Protein AF-S4P234-F1 (afdb_monomer)

Solvent-accessible surface area (backbone atoms only — not comparable to full-atom values): 8513 Å² total; per-residue (Å²): 61,92,62,61,87,52,49,62,62,50,51,53,52,51,51,49,55,50,51,57,50,60,73,69,46,98,66,53,75,66,57,52,51,48,34,34,49,52,50,52,51,50,63,66,68,60,71,63,97,62,63,91,77,53,98,79,75,84,59,88,82,63,75,86,84,64,93,78,83,87,78,93,65,102,57,68,89,73,64,78,74,61,89,68,48,44,73,52,66,81,40,58,91,44,76,51,81,88,57,57,64,81,40,49,66,52,40,36,74,77,65,70,50,49,70,70,59,54,50,54,50,48,53,52,53,52,50,52,22,36,20,42,54,29,46,115

Structure (mmCIF, N/CA/C/O backbone):
data_AF-S4P234-F1
#
_entry.id   AF-S4P234-F1
#
loop_
_atom_site.group_PDB
_atom_site.id
_atom_site.type_symbol
_atom_site.label_atom_id
_atom_site.label_alt_id
_atom_site.label_comp_id
_atom_site.label_asym_id
_atom_site.label_entity_id
_atom_site.label_seq_id
_atom_site.pdbx_PDB_ins_code
_atom_site.Cartn_x
_atom_site.Cartn_y
_atom_site.Cartn_z
_atom_site.occupancy
_atom_site.B_iso_or_equiv
_atom_site.auth_seq_id
_atom_site.auth_comp_id
_atom_site.auth_asym_id
_atom_site.auth_atom_id
_atom_site.pdbx_PDB_model_num
ATOM 1 N N . MET A 1 1 ? 5.103 -4.806 -12.401 1.00 73.81 1 MET A N 1
ATOM 2 C CA . MET A 1 1 ? 5.339 -3.444 -12.897 1.00 73.81 1 MET A CA 1
ATOM 3 C C . MET A 1 1 ? 5.214 -3.352 -14.419 1.00 73.81 1 MET A C 1
ATOM 5 O O . MET A 1 1 ? 5.874 -2.526 -15.018 1.00 73.81 1 MET A O 1
ATOM 9 N N . THR A 1 2 ? 4.349 -4.129 -15.085 1.00 75.88 2 THR A N 1
ATOM 10 C CA . THR A 1 2 ? 4.179 -4.013 -16.553 1.00 75.88 2 THR A CA 1
ATOM 11 C C . THR A 1 2 ? 3.359 -2.789 -16.969 1.00 75.88 2 THR A C 1
ATOM 13 O O . THR A 1 2 ? 3.529 -2.284 -18.068 1.00 75.88 2 THR A O 1
ATOM 16 N N . THR A 1 3 ? 2.476 -2.306 -16.090 1.00 83.12 3 THR A N 1
ATOM 17 C CA . THR A 1 3 ? 1.641 -1.107 -16.290 1.00 83.12 3 THR A CA 1
ATOM 18 C C . THR A 1 3 ? 1.599 -0.287 -14.994 1.00 83.12 3 THR A C 1
ATOM 20 O O . THR A 1 3 ? 0.579 -0.272 -14.299 1.00 83.12 3 THR A O 1
ATOM 23 N N . PRO A 1 4 ? 2.726 0.319 -14.587 1.00 81.19 4 PRO A N 1
ATOM 24 C CA . PRO A 1 4 ? 2.868 0.913 -13.260 1.00 81.19 4 PRO A CA 1
ATOM 25 C C . PRO A 1 4 ? 1.960 2.136 -13.028 1.00 81.19 4 PRO A C 1
ATOM 27 O O . PRO A 1 4 ? 1.538 2.371 -11.900 1.00 81.19 4 PRO A O 1
ATOM 30 N N . TRP A 1 5 ? 1.567 2.852 -14.087 1.00 84.81 5 TRP A N 1
ATOM 31 C CA . TRP A 1 5 ? 0.644 3.996 -14.012 1.00 84.81 5 TRP A CA 1
ATOM 32 C C . TRP A 1 5 ? -0.759 3.634 -13.501 1.00 84.81 5 TRP A C 1
ATOM 34 O O . TRP A 1 5 ? -1.430 4.484 -12.932 1.00 84.81 5 TRP A O 1
ATOM 44 N N . GLY A 1 6 ? -1.203 2.386 -13.677 1.00 87.56 6 GLY A N 1
ATOM 45 C CA . GLY A 1 6 ? -2.524 1.939 -13.222 1.00 87.56 6 GLY A CA 1
ATOM 46 C C . GLY A 1 6 ? -2.556 1.442 -11.776 1.00 87.56 6 GLY A C 1
ATOM 47 O O . GLY A 1 6 ? -3.637 1.178 -11.256 1.00 87.56 6 GLY A O 1
ATOM 48 N N . VAL A 1 7 ? -1.397 1.287 -11.123 1.00 88.62 7 VAL A N 1
ATOM 49 C CA . VAL A 1 7 ? -1.309 0.668 -9.788 1.00 88.62 7 VAL A CA 1
ATOM 50 C C . VAL A 1 7 ? -2.078 1.481 -8.752 1.00 88.62 7 VAL A C 1
ATOM 52 O O . VAL A 1 7 ? -2.753 0.897 -7.912 1.00 88.62 7 VAL A O 1
ATOM 55 N N . LEU A 1 8 ? -2.021 2.812 -8.834 1.00 87.00 8 LEU A N 1
ATOM 56 C CA . LEU A 1 8 ? -2.715 3.700 -7.904 1.00 87.00 8 LEU A CA 1
ATOM 57 C C . LEU A 1 8 ? -4.237 3.502 -7.959 1.00 87.00 8 LEU A C 1
ATOM 59 O O . LEU A 1 8 ? -4.863 3.213 -6.939 1.00 87.00 8 LEU A O 1
ATOM 63 N N . ASP A 1 9 ? -4.811 3.598 -9.158 1.00 90.88 9 ASP A N 1
ATOM 64 C CA . ASP A 1 9 ? -6.254 3.466 -9.367 1.00 90.88 9 ASP A CA 1
ATOM 65 C C . ASP A 1 9 ? -6.743 2.064 -8.989 1.00 90.88 9 ASP A C 1
ATOM 67 O O . ASP A 1 9 ? -7.788 1.900 -8.356 1.00 90.88 9 ASP A O 1
ATOM 71 N N . GLN A 1 10 ? -5.958 1.039 -9.333 1.00 91.88 10 GLN A N 1
ATOM 72 C CA . GLN A 1 10 ? -6.250 -0.343 -8.964 1.00 91.88 10 GLN A CA 1
ATOM 73 C C . GLN A 1 10 ? -6.261 -0.521 -7.447 1.00 91.88 10 GLN A C 1
ATOM 75 O O . GLN A 1 10 ? -7.188 -1.126 -6.912 1.00 91.88 10 GLN A O 1
ATOM 80 N N . LEU A 1 11 ? -5.257 0.011 -6.753 1.00 91.94 11 LEU A N 1
ATOM 81 C CA . LEU A 1 11 ? -5.124 -0.120 -5.308 1.00 91.94 11 LEU A CA 1
ATOM 82 C C . LEU A 1 11 ? -6.284 0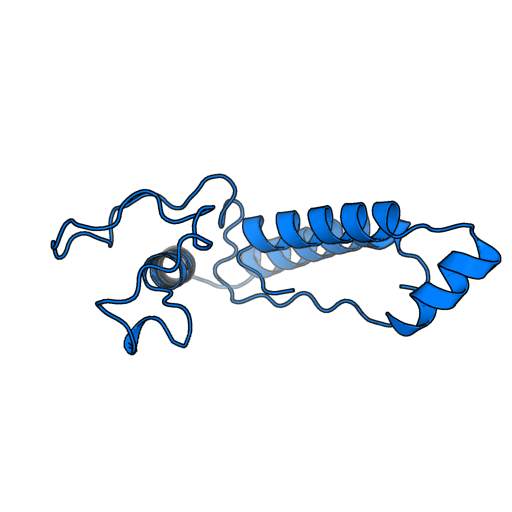.571 -4.581 1.00 91.94 11 LEU A C 1
ATOM 84 O O . LEU A 1 11 ? -6.878 -0.017 -3.679 1.00 91.94 11 LEU A O 1
ATOM 88 N N . GLN A 1 12 ? -6.675 1.765 -5.032 1.00 91.50 12 GLN A N 1
ATOM 89 C CA . GLN A 1 12 ? -7.833 2.473 -4.491 1.00 91.50 12 GLN A CA 1
ATOM 90 C C . GLN A 1 12 ? -9.148 1.730 -4.775 1.00 91.50 12 GLN A C 1
ATOM 92 O O . GLN A 1 12 ? -9.974 1.589 -3.876 1.00 91.50 12 GLN A O 1
ATOM 97 N N . SER A 1 13 ? -9.327 1.200 -5.989 1.00 94.94 13 SER A N 1
ATOM 98 C CA . SER A 1 13 ? -10.512 0.415 -6.348 1.00 94.94 13 SER A CA 1
ATOM 99 C C . SER A 1 13 ? -10.645 -0.844 -5.487 1.00 94.94 13 SER A C 1
ATOM 101 O O . SER A 1 13 ? -11.719 -1.104 -4.942 1.00 94.94 13 SER A O 1
ATOM 103 N N . TRP A 1 14 ? -9.555 -1.594 -5.298 1.00 94.81 14 TRP A N 1
ATOM 104 C CA . TRP A 1 14 ? -9.552 -2.778 -4.438 1.00 94.81 14 TRP A CA 1
ATOM 105 C C . TRP A 1 14 ? -9.789 -2.435 -2.970 1.00 94.81 14 TRP A C 1
ATOM 107 O O . TRP A 1 14 ? -10.503 -3.170 -2.292 1.00 94.81 14 TRP A O 1
ATOM 117 N N . ALA A 1 15 ? -9.256 -1.312 -2.488 1.00 92.81 15 ALA A N 1
ATOM 118 C CA . ALA A 1 15 ? -9.515 -0.836 -1.135 1.00 92.81 15 ALA A CA 1
ATOM 119 C C . ALA A 1 15 ? -10.999 -0.521 -0.908 1.00 92.81 15 ALA A C 1
ATOM 121 O O . ALA A 1 15 ? -11.555 -0.912 0.117 1.00 92.81 15 ALA A O 1
ATOM 122 N N . SER A 1 16 ? -11.658 0.124 -1.878 1.00 93.88 16 SER A N 1
ATOM 123 C CA . SER A 1 16 ? -13.102 0.374 -1.829 1.00 93.88 16 SER A CA 1
ATOM 124 C C . SER A 1 16 ? -13.904 -0.926 -1.839 1.00 93.88 16 SER A C 1
ATOM 126 O O . SER A 1 16 ? -14.768 -1.108 -0.990 1.00 93.88 16 SER A O 1
ATOM 128 N N . VAL A 1 17 ? -13.572 -1.867 -2.731 1.00 96.19 17 VAL A N 1
ATOM 129 C CA . VAL A 1 17 ? -14.241 -3.179 -2.785 1.00 96.19 17 VAL A CA 1
ATOM 130 C C . VAL A 1 17 ? -14.073 -3.946 -1.471 1.00 96.19 17 VAL A C 1
ATOM 132 O O . VAL A 1 17 ? -15.025 -4.562 -0.994 1.00 96.19 17 VAL A O 1
ATOM 135 N N . LEU A 1 18 ? -12.880 -3.902 -0.872 1.00 94.12 18 LEU A N 1
ATOM 136 C CA . LEU A 1 18 ? -12.612 -4.526 0.420 1.00 94.12 18 LEU A CA 1
ATOM 137 C C . LEU A 1 18 ? -13.421 -3.858 1.541 1.00 94.12 18 LEU A C 1
ATOM 139 O O . LEU A 1 18 ? -14.035 -4.564 2.337 1.00 94.12 18 LEU A O 1
ATOM 143 N N . GLY A 1 19 ? -13.470 -2.524 1.576 1.00 92.38 19 GLY A N 1
ATOM 144 C CA . GLY A 1 19 ? -14.295 -1.765 2.520 1.00 92.38 19 GLY A CA 1
ATOM 145 C C . GLY A 1 19 ? -15.778 -2.131 2.423 1.00 92.38 19 GLY A C 1
ATOM 146 O O . GLY A 1 19 ? -16.378 -2.520 3.426 1.00 92.38 19 GLY A O 1
ATOM 147 N N . ASP A 1 20 ? -16.326 -2.129 1.206 1.00 94.31 20 ASP A N 1
ATOM 148 C CA . ASP A 1 20 ? -17.713 -2.515 0.927 1.00 94.31 20 ASP A CA 1
ATOM 149 C C . ASP A 1 20 ? -18.000 -3.971 1.315 1.00 94.31 20 ASP A C 1
ATOM 151 O O . ASP A 1 20 ? -19.116 -4.318 1.707 1.00 94.31 20 ASP A O 1
ATOM 155 N N . HIS A 1 21 ? -17.015 -4.859 1.159 1.00 94.00 21 HIS A N 1
ATOM 156 C CA . HIS A 1 21 ? -17.157 -6.252 1.559 1.00 94.00 21 HIS A CA 1
ATOM 157 C C . HIS A 1 21 ? -17.223 -6.386 3.081 1.00 94.00 21 HIS A C 1
ATOM 159 O O . HIS A 1 21 ? -18.088 -7.100 3.580 1.00 94.0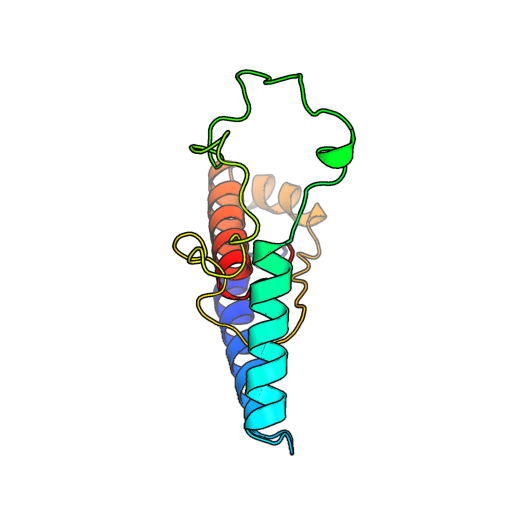0 21 HIS A O 1
ATOM 165 N N . ILE A 1 22 ? -16.375 -5.657 3.813 1.00 91.12 22 ILE A N 1
ATOM 166 C CA . ILE A 1 22 ? -16.388 -5.626 5.282 1.00 91.12 22 ILE A CA 1
ATOM 167 C C . ILE A 1 22 ? -17.717 -5.072 5.803 1.00 91.12 22 ILE A C 1
ATOM 169 O O . ILE A 1 22 ? -18.249 -5.595 6.778 1.00 91.12 22 ILE A O 1
ATOM 173 N N . ASP A 1 23 ? -18.277 -4.055 5.143 1.00 89.62 23 ASP A N 1
ATOM 174 C CA . ASP A 1 23 ? -19.593 -3.495 5.481 1.00 89.62 23 ASP A CA 1
ATOM 175 C C . ASP A 1 23 ? -20.742 -4.499 5.324 1.00 89.62 23 ASP A C 1
ATOM 177 O O . ASP A 1 23 ? -21.759 -4.380 6.004 1.00 89.62 23 ASP A O 1
ATOM 181 N N . LYS A 1 24 ? -20.585 -5.484 4.435 1.00 93.00 24 LYS A N 1
ATOM 182 C CA . LYS A 1 24 ? -21.578 -6.536 4.177 1.00 93.00 24 LYS A CA 1
ATOM 183 C C . LYS A 1 24 ? -21.421 -7.759 5.078 1.00 93.00 24 LYS A C 1
ATOM 185 O O . LYS A 1 24 ? -22.273 -8.641 5.016 1.00 93.00 24 LYS A O 1
ATOM 190 N N . LEU A 1 25 ? -20.341 -7.858 5.854 1.00 91.38 25 LEU A N 1
ATOM 191 C CA . LEU A 1 25 ? -20.180 -8.947 6.814 1.00 91.38 25 LEU A CA 1
ATOM 192 C C . LEU A 1 25 ? -21.165 -8.765 7.973 1.00 91.38 25 LEU A C 1
ATOM 194 O O . LEU A 1 25 ? -21.383 -7.647 8.437 1.00 91.38 25 LEU A O 1
ATOM 198 N N . ASP A 1 26 ? -21.691 -9.874 8.493 1.00 88.38 26 ASP A N 1
ATOM 199 C CA . ASP A 1 26 ? -22.570 -9.904 9.671 1.00 88.38 26 ASP A CA 1
ATOM 200 C C . ASP A 1 26 ? -21.776 -9.674 10.978 1.00 88.38 26 ASP A C 1
ATOM 202 O O . ASP A 1 26 ? -21.801 -10.482 11.907 1.00 88.38 26 ASP A O 1
ATOM 206 N N . LEU A 1 27 ? -21.014 -8.580 11.037 1.00 88.50 27 LEU A N 1
ATOM 207 C CA . LEU A 1 27 ? -20.242 -8.167 12.206 1.00 88.50 27 LEU A CA 1
ATOM 208 C C . LEU A 1 27 ? -21.090 -7.260 13.091 1.00 88.50 27 LEU A C 1
ATOM 210 O O . LEU A 1 27 ? -21.714 -6.306 12.619 1.00 88.50 27 LEU A O 1
ATOM 214 N N . THR A 1 28 ? -21.066 -7.504 14.401 1.00 90.69 28 THR A N 1
ATOM 215 C CA . THR A 1 28 ? -21.688 -6.559 15.328 1.00 90.69 28 THR A CA 1
ATOM 216 C C . THR A 1 28 ? -20.901 -5.241 15.338 1.00 90.69 28 THR A C 1
ATOM 218 O O . THR A 1 28 ? -19.681 -5.233 15.124 1.00 90.69 28 THR A O 1
ATOM 221 N N . PRO A 1 29 ? -21.556 -4.101 15.629 1.00 88.69 29 PRO A N 1
ATOM 222 C CA . PRO A 1 29 ? -20.861 -2.821 15.765 1.00 88.69 29 PRO A CA 1
ATOM 223 C C . PRO A 1 29 ? -19.717 -2.876 16.788 1.00 88.69 29 PRO A C 1
ATOM 225 O O . PRO A 1 29 ? -18.680 -2.242 16.600 1.00 88.69 29 PRO A O 1
ATOM 228 N N . GLU A 1 30 ? -19.891 -3.675 17.842 1.00 92.12 30 GLU A N 1
ATOM 229 C CA . GLU A 1 30 ? -18.901 -3.886 18.896 1.00 92.12 30 GLU A CA 1
ATOM 230 C C . GLU A 1 30 ? -17.669 -4.644 18.390 1.00 92.12 30 GLU A C 1
ATOM 232 O O . GLU A 1 30 ? -16.549 -4.175 18.587 1.00 92.12 30 GLU A O 1
ATOM 237 N N . GLN A 1 31 ? -17.857 -5.749 17.656 1.00 91.06 31 GLN A N 1
ATOM 238 C CA . GLN A 1 31 ? -16.752 -6.494 17.040 1.00 91.06 31 GLN A CA 1
ATOM 239 C C . GLN A 1 31 ? -15.949 -5.608 16.089 1.00 91.06 31 GLN A C 1
ATOM 241 O O . GLN A 1 31 ? -14.721 -5.602 16.117 1.00 91.06 31 GLN A O 1
ATOM 246 N N . ARG A 1 32 ? -16.641 -4.796 15.285 1.00 89.00 32 ARG A N 1
ATOM 247 C CA . ARG A 1 32 ? -15.989 -3.897 14.333 1.00 89.00 32 ARG A CA 1
ATOM 248 C C . ARG A 1 32 ? -15.177 -2.805 15.024 1.00 89.00 32 ARG A C 1
ATOM 250 O O . ARG A 1 32 ? -14.075 -2.483 14.576 1.00 89.00 32 ARG A O 1
ATOM 257 N N . LEU A 1 33 ? -15.706 -2.235 16.105 1.00 90.50 33 LEU A N 1
ATOM 258 C CA . LEU A 1 33 ? -14.980 -1.262 16.915 1.00 90.50 33 LEU A CA 1
ATOM 259 C C . LEU A 1 33 ? -13.759 -1.908 17.580 1.00 90.50 33 LEU A C 1
ATOM 261 O O . LEU A 1 33 ? -12.679 -1.319 17.577 1.00 90.50 33 LEU A O 1
ATOM 265 N N . GLN A 1 34 ? -13.914 -3.131 18.090 1.00 93.25 34 GLN A N 1
ATOM 266 C CA . GLN A 1 34 ? -12.837 -3.886 18.717 1.00 93.25 34 GLN A CA 1
ATOM 267 C C . GLN A 1 34 ? -11.701 -4.178 17.730 1.00 93.25 34 GLN A C 1
ATOM 269 O O . GLN A 1 34 ? -10.550 -3.904 18.061 1.00 93.25 34 GLN A O 1
ATOM 274 N N . SER A 1 35 ? -11.996 -4.652 16.515 1.00 91.44 35 SER A N 1
ATOM 275 C CA . SER A 1 35 ? -10.976 -4.899 15.484 1.00 91.44 35 SER A CA 1
ATOM 276 C C . SER A 1 35 ? -10.221 -3.623 15.106 1.00 91.44 35 SER A C 1
ATOM 278 O O . SER A 1 35 ? -8.993 -3.617 15.039 1.00 91.44 35 SER A O 1
ATOM 280 N N . LYS A 1 36 ? -10.932 -2.498 14.939 1.00 91.06 36 LYS A N 1
ATOM 281 C CA . LYS A 1 36 ? -10.288 -1.200 14.685 1.00 91.06 36 LYS A CA 1
ATOM 282 C C . LYS A 1 36 ? -9.387 -0.770 15.845 1.00 91.06 36 LYS A C 1
ATOM 284 O O . LYS A 1 36 ? -8.267 -0.324 15.596 1.00 91.06 36 LYS A O 1
ATOM 289 N N . LYS A 1 37 ? -9.848 -0.927 17.093 1.00 91.44 37 LYS A N 1
ATOM 290 C CA . LYS A 1 37 ? -9.069 -0.602 18.300 1.00 91.44 37 LYS A CA 1
ATOM 291 C C . LYS A 1 37 ? -7.823 -1.481 18.424 1.00 91.44 37 LYS A C 1
ATOM 293 O O . LYS A 1 37 ? -6.753 -0.959 18.715 1.00 91.44 37 LYS A O 1
ATOM 298 N N . GLN A 1 38 ? -7.939 -2.780 18.149 1.00 91.25 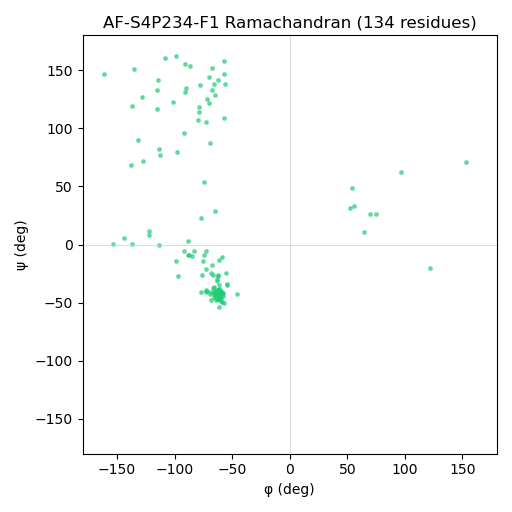38 GLN A N 1
ATOM 299 C CA . GLN A 1 38 ? -6.800 -3.704 18.135 1.00 91.25 38 GLN A CA 1
ATOM 300 C C . GLN A 1 38 ? -5.736 -3.270 17.124 1.00 91.25 38 GLN A C 1
ATOM 302 O O . GLN A 1 38 ? -4.550 -3.296 17.443 1.00 91.25 38 GLN A O 1
ATOM 307 N N . GLN A 1 39 ? -6.153 -2.811 15.938 1.00 90.50 39 GLN A N 1
ATOM 308 C CA . GLN A 1 39 ? -5.229 -2.276 14.941 1.00 90.50 39 GLN A CA 1
ATOM 309 C C . GLN A 1 39 ? -4.472 -1.054 15.488 1.00 90.50 39 GLN A C 1
ATOM 311 O O . GLN A 1 39 ? -3.251 -1.012 15.405 1.00 90.50 39 GLN A O 1
ATOM 316 N N . VAL A 1 40 ? -5.169 -0.095 16.108 1.00 89.81 40 VAL A N 1
ATOM 317 C CA . VAL A 1 40 ? -4.540 1.100 16.709 1.00 89.81 40 VAL A CA 1
ATOM 318 C C . VAL A 1 40 ? -3.539 0.713 17.799 1.00 89.81 40 VAL A C 1
ATOM 320 O O . VAL A 1 40 ? -2.389 1.142 17.746 1.00 89.81 40 VAL A O 1
ATOM 323 N N . GLN A 1 41 ? -3.939 -0.161 18.727 1.00 88.75 41 GLN A N 1
ATOM 324 C CA . GLN A 1 41 ? -3.070 -0.627 19.811 1.00 88.75 41 GLN A CA 1
ATOM 325 C C . GLN A 1 41 ? -1.826 -1.343 19.280 1.00 88.75 41 GLN A C 1
ATOM 327 O O . GLN A 1 41 ? -0.735 -1.158 19.810 1.00 88.75 41 GLN A O 1
ATOM 332 N N . LYS A 1 42 ? -1.962 -2.144 18.216 1.00 87.06 42 LYS A N 1
ATOM 333 C CA . LYS A 1 42 ? -0.824 -2.808 17.568 1.00 87.06 42 LYS A CA 1
ATOM 334 C C . LYS A 1 42 ? 0.175 -1.795 17.008 1.00 87.06 42 LYS 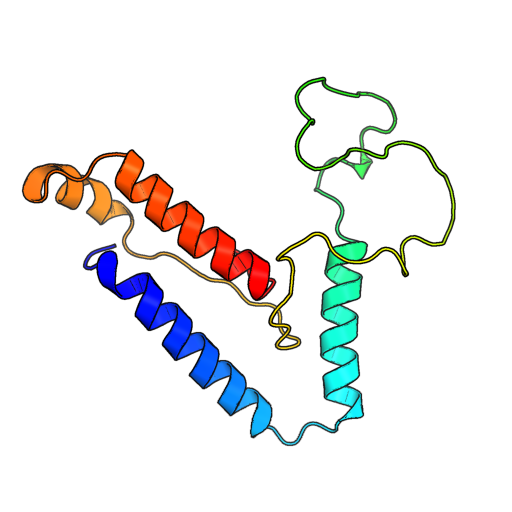A C 1
ATOM 336 O O . LYS A 1 42 ? 1.370 -2.031 17.112 1.00 87.06 42 LYS A O 1
ATOM 341 N N . TRP A 1 43 ? -0.304 -0.688 16.441 1.00 85.50 43 TRP A N 1
ATOM 342 C CA . TRP A 1 43 ? 0.547 0.388 15.927 1.00 85.50 43 TRP A CA 1
ATOM 343 C C . TRP A 1 43 ? 1.214 1.201 17.042 1.00 85.50 43 TRP A C 1
ATOM 345 O O . TRP A 1 43 ? 2.393 1.510 16.922 1.00 85.50 43 TRP A O 1
ATOM 355 N N . GLN A 1 44 ? 0.498 1.502 18.130 1.00 85.00 44 GLN A N 1
ATOM 356 C CA . GLN A 1 44 ? 1.063 2.197 19.296 1.00 85.00 44 GLN A CA 1
ATOM 357 C C . GLN A 1 44 ? 2.137 1.355 19.998 1.00 85.00 44 GLN A C 1
ATOM 359 O O . GLN A 1 44 ? 3.187 1.864 20.367 1.00 85.00 44 GLN A O 1
ATOM 364 N N . ARG A 1 45 ? 1.896 0.047 20.135 1.00 83.69 45 ARG A N 1
ATOM 365 C CA . ARG A 1 45 ? 2.796 -0.893 20.823 1.00 83.69 45 ARG A CA 1
ATOM 366 C C . ARG A 1 45 ? 3.867 -1.498 19.912 1.00 83.69 45 ARG A C 1
ATOM 368 O O . ARG A 1 45 ? 4.578 -2.406 20.339 1.00 83.69 45 ARG A O 1
ATOM 375 N N . TYR A 1 46 ? 3.940 -1.089 18.644 1.00 80.56 46 TYR A N 1
ATOM 376 C CA . TYR A 1 46 ? 4.903 -1.661 17.709 1.00 80.56 46 TYR A CA 1
ATOM 377 C C . TYR A 1 46 ? 6.324 -1.220 18.070 1.00 80.56 46 TYR A C 1
ATOM 379 O O . TYR A 1 46 ? 6.646 -0.033 18.040 1.00 80.56 46 TYR A O 1
ATOM 387 N N . THR A 1 47 ? 7.186 -2.201 18.324 1.00 71.75 47 THR A N 1
ATOM 388 C CA . THR A 1 47 ? 8.614 -2.006 18.591 1.00 71.75 47 THR A CA 1
ATOM 389 C C . THR A 1 47 ? 9.419 -2.664 17.475 1.00 71.75 47 THR A C 1
ATOM 391 O O . THR A 1 47 ? 9.134 -3.798 17.083 1.00 71.75 47 THR A O 1
ATOM 394 N N . GLU A 1 48 ? 10.417 -1.961 16.930 1.00 72.25 48 GLU A N 1
ATOM 395 C CA . GLU A 1 48 ? 11.261 -2.523 15.875 1.00 72.25 48 GLU A CA 1
ATOM 396 C C . GLU A 1 48 ? 12.099 -3.696 16.419 1.00 72.25 48 GLU A C 1
ATOM 398 O O . GLU A 1 48 ? 12.665 -3.594 17.513 1.00 72.25 48 GLU A O 1
ATOM 403 N N . PRO A 1 49 ? 12.239 -4.804 15.665 1.00 63.53 49 PRO A N 1
ATOM 404 C CA . PRO A 1 49 ? 13.127 -5.897 16.048 1.00 63.53 49 PRO A CA 1
ATOM 405 C C . PRO A 1 49 ? 14.565 -5.384 16.223 1.00 63.53 49 PRO A C 1
ATOM 407 O O . PRO A 1 49 ? 15.231 -5.038 15.249 1.00 63.53 49 PRO A O 1
ATOM 410 N N . GLY A 1 50 ? 15.039 -5.322 17.470 1.00 62.84 50 GLY A N 1
ATOM 411 C CA . GLY A 1 50 ? 16.355 -4.781 17.834 1.00 62.84 50 GLY A CA 1
ATOM 412 C C . GLY A 1 50 ? 16.318 -3.613 18.823 1.00 62.84 50 GLY A C 1
ATOM 413 O O . GLY A 1 50 ? 17.306 -3.402 19.521 1.00 62.84 50 GLY A O 1
ATOM 414 N N . ASP A 1 51 ? 15.188 -2.914 18.968 1.00 63.28 51 ASP A N 1
ATOM 415 C CA . ASP A 1 51 ? 15.033 -1.873 19.998 1.00 63.28 51 ASP A CA 1
ATOM 416 C C . ASP A 1 51 ? 15.017 -2.459 21.425 1.00 63.28 51 ASP A C 1
ATOM 418 O O . ASP A 1 51 ? 15.414 -1.788 22.371 1.00 63.28 51 ASP A O 1
ATOM 422 N N . GLU A 1 52 ? 14.645 -3.734 21.586 1.00 59.34 52 GLU A N 1
ATOM 423 C CA . GLU A 1 52 ? 14.693 -4.447 22.876 1.00 59.34 52 GLU A CA 1
ATOM 424 C C . GLU A 1 52 ? 16.129 -4.695 23.385 1.00 59.34 52 GLU A C 1
ATOM 426 O O . GLU A 1 52 ? 16.328 -5.004 24.560 1.00 59.34 52 GLU A O 1
ATOM 431 N N . LEU A 1 53 ? 17.137 -4.586 22.508 1.00 59.38 53 LEU A N 1
ATOM 432 C CA . LEU A 1 53 ? 18.529 -4.951 22.799 1.00 59.38 53 LEU A CA 1
ATOM 433 C C . LEU A 1 53 ? 19.424 -3.753 23.159 1.00 59.38 53 LEU A C 1
ATOM 435 O O . LEU A 1 53 ? 20.510 -3.967 23.697 1.00 59.38 53 LEU A O 1
ATOM 439 N N . GLU A 1 54 ? 18.996 -2.509 22.913 1.00 52.44 54 GLU A N 1
ATOM 440 C CA . GLU A 1 54 ? 19.813 -1.313 23.173 1.00 52.44 54 GLU A CA 1
ATOM 441 C C . GLU A 1 54 ? 19.058 -0.218 23.946 1.00 52.44 54 GLU A C 1
ATOM 443 O O . GLU A 1 54 ? 18.533 0.719 23.344 1.00 52.44 54 GLU A O 1
ATOM 448 N N . PRO A 1 55 ? 19.104 -0.222 25.292 1.00 52.22 55 PRO A N 1
ATOM 449 C CA . PRO A 1 55 ? 18.670 0.930 26.078 1.00 52.22 55 PRO A CA 1
ATOM 450 C C . PRO A 1 55 ? 19.652 2.121 26.008 1.00 52.22 55 PRO A C 1
ATOM 452 O O . PRO A 1 55 ? 19.374 3.161 26.597 1.00 52.22 55 PRO A O 1
ATOM 455 N N . THR A 1 56 ? 20.830 1.994 25.370 1.00 50.81 56 THR A N 1
ATOM 456 C CA . THR A 1 56 ? 21.953 2.936 25.593 1.00 50.81 56 THR A CA 1
ATOM 457 C C . THR A 1 56 ? 22.742 3.414 24.367 1.00 50.81 56 THR A C 1
ATOM 459 O O . THR A 1 56 ? 23.646 4.232 24.543 1.00 50.81 56 THR A O 1
ATOM 462 N N . ALA A 1 57 ? 22.428 3.006 23.132 1.00 44.00 57 ALA A N 1
ATOM 463 C CA . ALA A 1 57 ? 23.173 3.466 21.950 1.00 44.00 57 ALA A CA 1
ATOM 464 C C . ALA A 1 57 ? 22.318 4.347 21.025 1.00 44.00 57 ALA A C 1
ATOM 466 O O . ALA A 1 57 ? 21.771 3.936 20.000 1.00 44.00 57 ALA A O 1
ATOM 467 N N . SER A 1 58 ? 22.228 5.625 21.377 1.00 44.38 58 SER A N 1
ATOM 468 C CA . SER A 1 58 ? 21.682 6.671 20.516 1.00 44.38 58 SER A CA 1
ATOM 469 C C . SER A 1 58 ? 22.622 6.943 19.332 1.00 44.38 58 SER A C 1
ATOM 471 O O . SER A 1 58 ? 23.475 7.829 19.358 1.00 44.38 58 SER A O 1
ATOM 473 N N . SER A 1 59 ? 22.456 6.183 18.246 1.00 40.50 59 SER A N 1
ATOM 474 C CA . SER A 1 59 ? 23.064 6.518 16.954 1.00 40.50 59 SER A CA 1
ATOM 475 C C . SER A 1 59 ? 22.470 7.832 16.405 1.00 40.50 59 SER A C 1
ATOM 477 O O . SER A 1 59 ? 21.246 7.932 16.270 1.00 40.50 59 SER A O 1
ATOM 479 N N . PRO A 1 60 ? 23.292 8.829 16.009 1.00 44.62 60 PRO A N 1
ATOM 480 C CA . PRO A 1 60 ? 22.823 10.144 15.544 1.00 44.62 60 PRO A CA 1
ATOM 481 C C . PRO A 1 60 ? 21.946 10.120 14.280 1.00 44.62 60 PRO A C 1
ATOM 483 O O . PRO A 1 60 ? 21.304 11.120 13.965 1.00 44.62 60 PRO A O 1
ATOM 486 N N . MET A 1 61 ? 21.903 8.991 13.560 1.00 41.75 61 MET A N 1
ATOM 487 C CA . MET A 1 61 ? 21.109 8.804 12.338 1.00 41.75 61 MET A CA 1
ATOM 488 C C . MET A 1 61 ? 19.633 8.436 12.593 1.00 41.75 61 MET A C 1
ATOM 490 O O . MET A 1 61 ? 18.854 8.440 11.645 1.00 41.75 61 MET A O 1
ATOM 494 N N . LYS A 1 62 ? 19.193 8.196 13.842 1.00 48.31 62 LYS A N 1
ATOM 495 C CA . LYS A 1 62 ? 17.778 7.893 14.183 1.00 48.31 62 LYS A CA 1
ATOM 496 C C . LYS A 1 62 ? 16.843 9.129 14.187 1.00 48.31 62 LYS A C 1
ATOM 498 O O . LYS A 1 62 ? 15.789 9.124 14.820 1.00 48.31 62 LYS A O 1
ATOM 503 N N . ARG A 1 63 ? 17.189 10.210 13.478 1.00 47.75 63 ARG A N 1
ATOM 504 C CA . ARG A 1 63 ? 16.392 11.452 13.424 1.00 47.75 63 ARG A CA 1
ATOM 505 C C . ARG A 1 63 ? 15.507 11.508 12.176 1.00 47.75 63 ARG A C 1
ATOM 507 O O . ARG A 1 63 ? 15.832 12.209 11.229 1.00 47.75 63 ARG A O 1
ATOM 514 N N . SER A 1 64 ? 14.367 10.815 12.199 1.00 39.16 64 SER A N 1
ATOM 515 C CA . SER A 1 64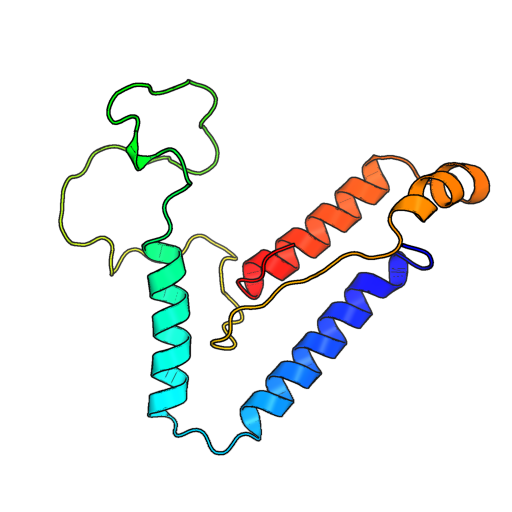 ? 13.171 11.318 11.492 1.00 39.16 64 SER A CA 1
ATOM 516 C C . SER A 1 64 ? 11.819 10.851 12.055 1.00 39.16 64 SER A C 1
ATOM 518 O O . SER A 1 64 ? 10.793 11.275 11.530 1.00 39.16 64 SER A O 1
ATOM 520 N N . SER A 1 65 ? 11.757 10.048 13.123 1.00 44.94 65 SER A N 1
ATOM 521 C CA . SER A 1 65 ? 10.461 9.742 13.767 1.00 44.94 65 SER A CA 1
ATOM 522 C C . SER A 1 65 ? 10.489 9.599 15.289 1.00 44.94 65 SER A C 1
ATOM 524 O O . SER A 1 65 ? 9.467 9.281 15.883 1.00 44.94 65 SER A O 1
ATOM 526 N N . ARG A 1 66 ? 11.621 9.869 15.946 1.00 49.12 66 ARG A N 1
ATOM 527 C CA . ARG A 1 66 ? 11.732 9.856 17.411 1.00 49.12 66 ARG A CA 1
ATOM 528 C C . ARG A 1 66 ? 12.323 11.167 17.912 1.00 49.12 66 ARG A C 1
ATOM 530 O O . ARG A 1 66 ? 13.473 11.234 18.328 1.00 49.12 66 ARG A O 1
ATOM 537 N N . ASN A 1 67 ? 11.529 12.230 17.844 1.00 38.88 67 ASN A N 1
ATOM 538 C CA . ASN A 1 67 ? 11.662 13.303 18.822 1.00 38.88 67 ASN A CA 1
ATOM 539 C C . ASN A 1 67 ? 10.687 12.964 19.946 1.00 38.88 67 ASN A C 1
ATOM 541 O O . ASN A 1 67 ? 9.505 13.226 19.785 1.00 38.88 67 ASN A O 1
ATOM 545 N N . LEU A 1 68 ? 11.210 12.317 20.987 1.00 41.00 68 LEU A N 1
ATOM 546 C CA . LEU A 1 68 ? 10.765 12.230 22.387 1.00 41.00 68 LEU A CA 1
ATOM 547 C C . LEU A 1 68 ? 11.295 10.895 22.930 1.00 41.00 68 LEU A C 1
ATOM 549 O O . LEU A 1 68 ? 10.584 9.913 23.088 1.00 41.00 68 LEU A O 1
ATOM 553 N N . SER A 1 69 ? 12.609 10.830 23.121 1.00 49.66 69 SER A N 1
ATOM 554 C CA . SER A 1 69 ? 13.154 9.933 24.131 1.00 49.66 69 SER A CA 1
ATOM 555 C C . SER A 1 69 ? 12.958 10.607 25.485 1.00 49.66 69 SER A C 1
ATOM 557 O O . SER A 1 69 ? 13.301 11.787 25.587 1.00 49.66 69 SER A O 1
ATOM 559 N N . ASP A 1 70 ? 12.542 9.821 26.478 1.00 44.06 70 ASP A N 1
ATOM 560 C CA . ASP A 1 70 ? 12.688 10.087 27.917 1.00 44.06 70 ASP A CA 1
ATOM 561 C C . ASP A 1 70 ? 11.482 10.716 28.635 1.00 44.06 70 ASP A C 1
ATOM 563 O O . ASP A 1 70 ? 11.609 11.786 29.211 1.00 44.06 70 ASP A O 1
ATOM 567 N N . GLU A 1 71 ? 10.341 10.018 28.669 1.00 37.62 71 GLU A N 1
ATOM 568 C CA . GLU A 1 71 ? 9.495 9.979 29.873 1.00 37.62 71 GLU A CA 1
ATOM 569 C C . GLU A 1 71 ? 9.012 8.539 30.090 1.00 37.62 71 GLU A C 1
ATOM 571 O O . GLU A 1 71 ? 8.400 7.913 29.230 1.00 37.62 71 GLU A O 1
ATOM 576 N N . LEU A 1 72 ? 9.394 7.996 31.240 1.00 49.34 72 LEU A N 1
ATOM 577 C CA . LEU A 1 72 ? 8.899 6.753 31.802 1.00 49.34 72 LEU A CA 1
ATOM 578 C C . LEU A 1 72 ? 7.478 7.027 32.301 1.00 49.34 72 LEU A C 1
ATOM 580 O O . LEU A 1 72 ? 7.357 7.657 33.344 1.00 49.34 72 LEU A O 1
ATOM 584 N N . ASP A 1 73 ? 6.431 6.572 31.618 1.00 39.75 73 ASP A N 1
ATOM 585 C CA . ASP A 1 73 ? 5.136 6.351 32.269 1.00 39.75 73 ASP A CA 1
ATOM 586 C C . ASP A 1 73 ? 4.240 5.420 31.444 1.00 39.75 73 ASP A C 1
ATOM 588 O O . ASP A 1 73 ? 4.279 5.386 30.218 1.00 39.75 73 ASP A O 1
ATOM 592 N N . ASP A 1 74 ? 3.451 4.638 32.169 1.00 44.03 74 ASP A N 1
ATOM 593 C CA . ASP A 1 74 ? 2.532 3.562 31.772 1.00 44.03 74 ASP A CA 1
ATOM 594 C C . ASP A 1 74 ? 1.332 4.049 30.907 1.00 44.03 74 ASP A C 1
ATOM 596 O O . ASP A 1 74 ? 0.260 3.454 30.947 1.00 44.03 74 ASP A O 1
ATOM 600 N N . ASP A 1 75 ? 1.491 5.130 30.127 1.00 47.09 75 ASP A N 1
ATOM 601 C CA . ASP A 1 75 ? 0.401 5.914 29.503 1.00 47.09 75 ASP A CA 1
ATOM 602 C C . ASP A 1 75 ? 0.488 6.013 27.955 1.00 47.09 75 ASP A C 1
ATOM 604 O O . ASP A 1 75 ? -0.261 6.753 27.317 1.00 47.09 75 ASP A O 1
ATOM 608 N N . ASP A 1 76 ? 1.356 5.221 27.303 1.00 53.53 76 ASP A N 1
ATOM 609 C CA . ASP A 1 76 ? 1.496 5.148 25.827 1.00 53.53 76 ASP A CA 1
ATOM 610 C C . ASP A 1 76 ? 0.200 4.745 25.081 1.00 53.53 76 ASP A C 1
ATOM 612 O O . ASP A 1 76 ? 0.117 4.834 23.851 1.00 53.53 76 ASP A O 1
ATOM 616 N N . GLU A 1 77 ? -0.836 4.293 25.795 1.00 53.56 77 GLU A N 1
ATOM 617 C CA . GLU A 1 77 ? -2.098 3.847 25.198 1.00 53.56 77 GLU A CA 1
ATOM 618 C C . GLU A 1 77 ? -2.990 5.009 24.702 1.00 53.56 77 GLU A C 1
ATOM 620 O O . GLU A 1 77 ? -3.874 4.777 23.871 1.00 53.56 77 GLU A O 1
ATOM 625 N N . ASP A 1 78 ? -2.706 6.255 25.108 1.00 56.50 78 ASP A N 1
ATOM 626 C CA . ASP A 1 78 ? -3.490 7.452 24.748 1.00 56.50 78 ASP A CA 1
ATOM 627 C C . ASP A 1 78 ? -2.756 8.471 23.851 1.00 56.50 78 ASP A C 1
ATOM 629 O O . ASP A 1 78 ? -3.349 9.472 23.433 1.00 56.50 78 ASP A O 1
ATOM 633 N N . ASN A 1 79 ? -1.496 8.226 23.466 1.00 68.88 79 ASN A N 1
ATOM 634 C CA . ASN A 1 79 ? -0.806 9.136 22.550 1.00 68.88 79 ASN A CA 1
ATOM 635 C C . ASN A 1 79 ? -1.394 8.993 21.123 1.00 68.88 79 ASN A C 1
ATOM 637 O O . ASN A 1 79 ? -1.463 7.871 20.593 1.00 68.88 79 ASN A O 1
ATOM 641 N N . PRO A 1 80 ? -1.853 10.086 20.475 1.00 77.31 80 PRO A N 1
ATOM 642 C CA . PRO A 1 80 ? -2.446 10.010 19.146 1.00 77.31 80 PRO A CA 1
ATOM 643 C C . PRO A 1 80 ? -1.441 9.487 18.116 1.00 77.31 80 PRO A C 1
ATOM 645 O O . PRO A 1 80 ? -0.264 9.849 18.127 1.00 77.31 80 PRO A O 1
ATOM 648 N N . LEU A 1 81 ? -1.926 8.652 17.189 1.00 81.44 81 LEU A N 1
ATOM 649 C CA . LEU A 1 81 ? -1.105 8.145 16.090 1.00 81.44 81 LEU A CA 1
ATOM 650 C C . LEU A 1 81 ? -0.506 9.308 15.273 1.00 81.44 81 LEU A C 1
ATOM 652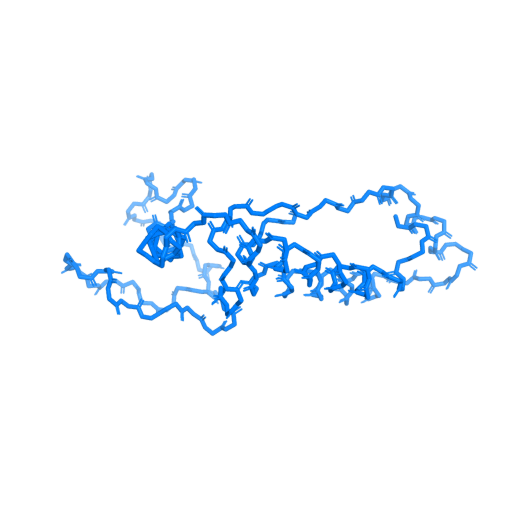 O O . LEU A 1 81 ? -1.166 10.340 15.105 1.00 81.44 81 LEU A O 1
ATOM 656 N N . PRO A 1 82 ? 0.710 9.143 14.717 1.00 80.50 82 PRO A N 1
ATOM 657 C CA . PRO A 1 82 ? 1.330 10.162 13.880 1.00 80.50 82 PRO A CA 1
ATOM 658 C C . PRO A 1 82 ? 0.462 10.550 12.675 1.00 80.50 82 PRO A C 1
ATOM 660 O O . PRO A 1 82 ? -0.392 9.788 12.212 1.00 80.50 82 PRO A O 1
ATOM 663 N N . GLU A 1 83 ? 0.708 11.740 12.126 1.00 78.62 83 GLU A N 1
ATOM 664 C CA . GLU A 1 83 ? -0.064 12.254 10.994 1.00 78.62 83 GLU A CA 1
ATOM 665 C C . GLU A 1 83 ? -0.034 11.287 9.796 1.00 78.62 83 GLU A C 1
ATOM 667 O O . GLU A 1 83 ? 1.002 10.725 9.441 1.00 78.62 83 GLU A O 1
ATOM 672 N N . ALA A 1 84 ? -1.194 11.113 9.156 1.00 81.75 84 ALA A N 1
ATOM 673 C CA . ALA A 1 84 ? -1.407 10.228 8.009 1.00 81.75 84 ALA A CA 1
ATOM 674 C C . ALA A 1 84 ? -1.222 8.716 8.273 1.00 81.75 84 ALA A C 1
ATOM 676 O O . ALA A 1 84 ? -1.256 7.937 7.316 1.00 81.75 84 ALA A O 1
ATOM 677 N N . VAL A 1 85 ? -1.102 8.291 9.537 1.00 87.19 85 VAL A N 1
ATOM 678 C CA . VAL A 1 85 ? -1.077 6.876 9.938 1.00 87.19 85 VAL A CA 1
ATOM 679 C C . VAL A 1 85 ? -2.484 6.375 10.242 1.00 87.19 85 VAL A C 1
ATOM 681 O O . VAL A 1 85 ? -3.230 7.005 10.987 1.00 87.19 85 VAL A O 1
ATOM 684 N N . LEU A 1 86 ? -2.840 5.224 9.663 1.00 88.00 86 LEU A N 1
ATOM 685 C CA . LEU A 1 86 ? -4.082 4.490 9.928 1.00 88.00 86 LEU A CA 1
ATOM 686 C C . LEU A 1 86 ? -5.360 5.348 9.796 1.00 88.00 86 LEU A C 1
ATOM 688 O O . LEU A 1 86 ? -6.362 5.112 10.473 1.00 88.00 86 LEU A O 1
ATOM 692 N N . THR A 1 87 ? -5.343 6.350 8.910 1.00 89.19 87 THR A N 1
ATOM 693 C CA . THR A 1 87 ? -6.483 7.254 8.680 1.00 89.19 87 THR A CA 1
ATOM 694 C C . THR A 1 87 ? -7.707 6.516 8.141 1.00 89.19 87 THR A C 1
ATOM 696 O O . THR A 1 87 ? -8.837 6.891 8.447 1.00 89.19 87 THR A O 1
ATOM 699 N N . THR A 1 88 ? -7.489 5.447 7.370 1.00 89.62 88 THR A N 1
ATOM 700 C CA . THR A 1 88 ? -8.538 4.567 6.842 1.00 89.62 88 THR A CA 1
ATOM 701 C C . THR A 1 88 ? -8.421 3.192 7.489 1.00 89.62 88 THR A C 1
ATOM 703 O O . THR A 1 88 ? -7.928 2.231 6.904 1.00 89.62 88 THR A O 1
ATOM 706 N N . ASN A 1 89 ? -8.875 3.097 8.738 1.00 90.88 89 ASN A N 1
ATOM 707 C CA . ASN A 1 89 ? -8.826 1.854 9.500 1.00 90.88 89 ASN A CA 1
ATOM 708 C C . ASN A 1 89 ? -9.971 0.901 9.106 1.00 90.88 89 ASN A C 1
ATOM 710 O O . ASN A 1 89 ? -11.132 1.110 9.483 1.00 90.88 89 ASN A O 1
ATOM 714 N N . LEU A 1 90 ? -9.627 -0.166 8.378 1.00 91.31 90 LEU A N 1
ATOM 715 C CA . LEU A 1 90 ? -10.545 -1.254 8.018 1.00 91.31 90 LEU A CA 1
ATOM 716 C C . LEU A 1 90 ? -10.671 -2.335 9.110 1.00 91.31 90 LEU A C 1
ATOM 718 O O . LEU A 1 90 ? -11.578 -3.160 9.034 1.00 91.31 90 LEU A O 1
ATOM 722 N N . GLY A 1 91 ? -9.823 -2.302 10.145 1.00 90.69 91 GLY A N 1
ATOM 723 C CA . GLY A 1 91 ? -9.790 -3.285 11.234 1.00 90.69 91 GLY A CA 1
ATOM 724 C C . GLY A 1 91 ? -9.171 -4.627 10.837 1.00 90.69 91 GLY A C 1
ATOM 725 O O . GLY A 1 91 ? -9.548 -5.650 11.400 1.00 90.69 91 GLY A O 1
ATOM 726 N N . LEU A 1 92 ? -8.284 -4.631 9.838 1.00 91.25 92 LEU A N 1
ATOM 727 C CA . LEU A 1 92 ? -7.628 -5.821 9.298 1.00 91.25 92 LEU A CA 1
ATOM 728 C C . LEU A 1 92 ? -6.132 -5.566 9.101 1.00 91.25 92 LEU A C 1
ATOM 730 O O . LEU A 1 92 ? -5.726 -4.454 8.764 1.00 91.25 92 LEU A O 1
ATOM 734 N N . ASP A 1 93 ? -5.340 -6.633 9.194 1.00 91.25 93 ASP A N 1
ATOM 735 C CA . ASP A 1 93 ? -3.952 -6.642 8.739 1.00 91.25 93 ASP A CA 1
ATOM 736 C C . ASP A 1 93 ? -3.905 -6.808 7.212 1.00 91.25 93 ASP A C 1
ATOM 738 O O . ASP A 1 93 ? -4.358 -7.816 6.667 1.00 91.25 93 ASP A O 1
ATOM 742 N N . ILE A 1 94 ? -3.358 -5.808 6.518 1.00 92.88 94 ILE A N 1
ATOM 743 C CA . ILE A 1 94 ? -3.299 -5.758 5.051 1.00 92.88 94 ILE A CA 1
ATOM 744 C C . ILE A 1 94 ? -1.838 -5.823 4.596 1.00 92.88 94 ILE A C 1
ATOM 746 O O . ILE A 1 94 ? -0.953 -5.221 5.201 1.00 92.88 94 ILE A O 1
ATOM 750 N N . VAL A 1 95 ? -1.581 -6.532 3.496 1.00 94.25 95 VAL A N 1
ATOM 751 C CA . VAL A 1 95 ? -0.275 -6.557 2.826 1.00 94.25 95 VAL A CA 1
ATOM 752 C C . VAL A 1 95 ? -0.477 -6.239 1.349 1.00 94.25 95 VAL A C 1
ATOM 754 O O . VAL A 1 95 ? -1.284 -6.877 0.672 1.00 94.25 95 VAL A O 1
ATOM 757 N N . VAL A 1 96 ? 0.257 -5.250 0.852 1.00 93.94 96 VAL A N 1
ATOM 758 C CA . VAL A 1 96 ? 0.307 -4.854 -0.554 1.00 93.94 96 VAL A CA 1
ATOM 759 C C . VAL A 1 96 ? 1.581 -5.433 -1.150 1.00 93.94 96 VAL A C 1
ATOM 761 O O . VAL A 1 96 ? 2.663 -5.149 -0.669 1.00 93.94 96 VAL A O 1
ATOM 764 N N . VAL A 1 97 ? 1.470 -6.240 -2.205 1.00 93.50 97 VAL A N 1
ATOM 765 C CA . VAL A 1 97 ? 2.639 -6.863 -2.845 1.00 93.50 97 VAL A CA 1
ATOM 766 C C . VAL A 1 97 ? 2.786 -6.345 -4.269 1.00 93.50 97 VAL A C 1
ATOM 768 O O . VAL A 1 97 ? 1.937 -6.596 -5.129 1.00 93.50 97 VAL A O 1
ATOM 771 N N . ALA A 1 98 ? 3.892 -5.653 -4.542 1.00 90.88 98 ALA A N 1
ATOM 772 C CA . ALA A 1 98 ? 4.248 -5.238 -5.893 1.00 90.88 98 ALA A CA 1
ATOM 773 C C . ALA A 1 98 ? 4.864 -6.416 -6.665 1.00 90.88 98 ALA A C 1
ATOM 775 O O . ALA A 1 98 ? 5.946 -6.902 -6.347 1.00 90.88 98 ALA A O 1
ATOM 776 N N . THR A 1 99 ? 4.178 -6.882 -7.708 1.00 91.00 99 THR A N 1
ATOM 777 C CA . THR A 1 99 ? 4.640 -8.014 -8.529 1.00 91.00 99 THR A CA 1
ATOM 778 C C . THR A 1 99 ? 5.328 -7.552 -9.811 1.00 91.00 99 THR A C 1
ATOM 780 O O . THR A 1 99 ? 5.145 -6.418 -10.267 1.00 91.00 99 THR A O 1
ATOM 783 N N . LYS A 1 100 ? 6.091 -8.457 -10.439 1.00 90.00 100 LYS A N 1
ATOM 784 C CA . LYS A 1 100 ? 6.826 -8.226 -11.694 1.00 90.00 100 LYS A CA 1
ATOM 785 C C . LYS A 1 100 ? 7.752 -7.002 -11.640 1.00 90.00 100 LYS A C 1
ATOM 787 O O . LYS A 1 100 ? 7.624 -6.100 -12.474 1.00 90.00 100 LYS A O 1
ATOM 792 N N . THR A 1 101 ? 8.567 -6.890 -10.595 1.00 88.00 101 THR A N 1
ATOM 793 C CA . THR A 1 101 ? 9.557 -5.809 -10.426 1.00 88.00 101 THR A CA 1
ATOM 794 C C . THR A 1 101 ? 10.755 -5.969 -11.364 1.00 88.00 101 THR A C 1
ATOM 796 O O . THR A 1 101 ? 11.370 -4.982 -11.738 1.00 88.00 101 THR A O 1
ATOM 799 N N . ASP A 1 102 ? 11.005 -7.180 -11.858 1.00 90.44 102 ASP A N 1
ATOM 800 C CA . ASP A 1 102 ? 11.957 -7.497 -12.929 1.00 90.44 102 ASP A CA 1
ATOM 801 C C . ASP A 1 102 ? 11.711 -6.701 -14.226 1.00 90.44 102 ASP A C 1
ATOM 803 O O . ASP A 1 102 ? 12.641 -6.451 -14.989 1.00 90.44 102 ASP A O 1
ATOM 807 N N . TYR A 1 103 ? 10.478 -6.235 -14.455 1.00 90.19 103 TYR A N 1
ATOM 808 C CA . TYR A 1 103 ? 10.126 -5.411 -15.616 1.00 90.19 103 TYR A CA 1
ATOM 809 C C . TYR A 1 103 ? 10.627 -3.955 -15.532 1.00 90.19 103 TYR A C 1
ATOM 811 O O . TYR A 1 103 ? 10.541 -3.218 -16.514 1.00 90.19 103 TYR A O 1
ATOM 819 N N . MET A 1 104 ? 11.152 -3.514 -14.383 1.00 87.56 104 MET A N 1
ATOM 820 C CA . MET A 1 104 ? 11.686 -2.154 -14.216 1.00 87.56 104 MET A CA 1
ATOM 821 C C . MET A 1 104 ? 12.809 -1.857 -15.219 1.00 87.56 104 MET A C 1
ATOM 823 O O . MET A 1 104 ? 12.771 -0.824 -15.879 1.00 87.56 104 MET A O 1
ATOM 827 N N . THR A 1 105 ? 13.713 -2.813 -15.457 1.00 87.75 105 THR A N 1
ATOM 828 C CA . THR A 1 105 ? 14.802 -2.661 -16.438 1.00 87.75 105 THR A CA 1
ATOM 829 C C . THR A 1 105 ? 14.293 -2.497 -17.874 1.00 87.75 105 THR A C 1
ATOM 831 O O . THR A 1 105 ? 14.942 -1.856 -18.700 1.00 87.75 105 THR A O 1
ATOM 834 N N . THR A 1 106 ? 13.134 -3.073 -18.206 1.00 90.50 106 THR A N 1
ATOM 835 C CA . THR A 1 106 ? 12.498 -2.868 -19.516 1.00 90.50 106 THR A CA 1
ATOM 836 C C . THR A 1 106 ? 11.910 -1.464 -19.619 1.00 90.50 106 THR A C 1
ATOM 838 O O . THR A 1 106 ? 12.090 -0.808 -20.640 1.00 90.50 106 THR A O 1
ATOM 841 N N . LEU A 1 107 ? 11.273 -0.963 -18.556 1.00 88.50 107 LEU A N 1
ATOM 842 C CA . LEU A 1 107 ? 10.739 0.403 -18.512 1.00 88.50 107 LEU A CA 1
ATOM 843 C C . LEU A 1 107 ? 11.837 1.468 -18.631 1.00 88.50 107 LEU A C 1
ATOM 845 O O . LEU A 1 107 ? 11.643 2.460 -19.329 1.00 88.50 107 LEU A O 1
ATOM 849 N N . GLU A 1 108 ? 12.992 1.254 -18.002 1.00 90.56 108 GLU A N 1
ATOM 850 C CA . GLU A 1 108 ? 14.159 2.137 -18.140 1.00 90.56 108 GLU A CA 1
ATOM 851 C C . GLU A 1 108 ? 14.629 2.216 -19.598 1.00 90.56 108 GLU A C 1
ATOM 853 O O . GLU A 1 108 ? 14.861 3.299 -20.128 1.00 90.56 108 GLU A O 1
ATOM 858 N N . LYS A 1 109 ? 14.730 1.064 -20.275 1.00 91.12 109 LYS A N 1
ATOM 859 C CA . LYS A 1 109 ? 15.267 0.977 -21.642 1.00 91.12 109 LYS A CA 1
ATOM 860 C C . LYS A 1 109 ? 14.289 1.433 -22.720 1.00 91.12 109 LYS A C 1
ATOM 862 O O . LYS A 1 109 ? 14.715 2.041 -23.696 1.00 91.12 109 LYS A O 1
ATOM 867 N N . GLU A 1 110 ? 13.012 1.081 -22.592 1.00 92.06 110 GLU A N 1
ATOM 868 C CA . GLU A 1 110 ? 12.009 1.286 -23.648 1.00 92.06 110 GLU A CA 1
ATOM 869 C C . GLU A 1 110 ? 11.185 2.562 -23.452 1.00 92.06 110 GLU A C 1
ATOM 871 O O . GLU A 1 110 ? 10.696 3.130 -24.428 1.00 92.06 110 GLU A O 1
ATOM 876 N N . HIS A 1 111 ? 11.035 3.020 -22.207 1.00 85.88 111 HIS A N 1
ATOM 877 C CA . HIS A 1 111 ? 10.160 4.136 -21.848 1.00 85.88 111 HIS A CA 1
ATOM 878 C C . HIS A 1 111 ? 10.888 5.291 -21.144 1.00 85.88 111 HIS A C 1
ATOM 880 O O . HIS A 1 111 ? 10.219 6.208 -20.673 1.00 85.88 111 HIS A O 1
ATOM 886 N N . ASP A 1 112 ? 12.226 5.260 -21.080 1.00 89.25 112 ASP A N 1
ATOM 887 C CA . ASP A 1 112 ? 13.071 6.298 -20.463 1.00 89.25 112 ASP A CA 1
ATOM 888 C C . ASP A 1 112 ? 12.697 6.586 -18.994 1.00 89.25 112 ASP A C 1
ATOM 890 O O . ASP A 1 112 ? 12.779 7.713 -18.495 1.00 89.25 112 ASP A O 1
ATOM 894 N N . TYR A 1 113 ? 12.240 5.549 -18.279 1.00 89.75 113 TYR A N 1
ATOM 895 C CA . TYR A 1 113 ? 11.989 5.656 -16.846 1.00 89.75 113 TYR A CA 1
ATOM 896 C C . TYR A 1 113 ? 13.312 5.838 -16.103 1.00 89.75 113 TYR A C 1
ATOM 898 O O . TYR A 1 113 ? 14.277 5.110 -16.309 1.00 89.75 113 TYR A O 1
ATOM 906 N N . ARG A 1 114 ? 13.316 6.808 -15.194 1.00 91.38 114 ARG A N 1
ATOM 907 C CA . ARG A 1 114 ? 14.413 7.094 -14.255 1.00 91.38 114 ARG A CA 1
ATOM 908 C C . ARG A 1 114 ? 14.030 6.700 -12.836 1.00 91.38 114 ARG A C 1
ATOM 910 O O . ARG A 1 114 ? 12.838 6.698 -12.527 1.00 91.38 114 ARG A O 1
ATOM 917 N N . ASP A 1 115 ? 15.028 6.526 -11.975 1.00 90.12 115 ASP A N 1
ATOM 918 C CA . ASP A 1 115 ? 14.875 6.253 -10.537 1.00 90.12 115 ASP A CA 1
ATOM 919 C C . ASP A 1 115 ? 13.840 7.168 -9.865 1.00 90.12 115 ASP A C 1
ATOM 921 O O . ASP A 1 115 ? 12.949 6.685 -9.177 1.00 90.12 115 ASP A O 1
ATOM 925 N N . GLU A 1 116 ? 13.843 8.467 -10.185 1.00 92.38 116 GLU A N 1
ATOM 926 C CA . GLU A 1 116 ? 12.880 9.451 -9.660 1.00 92.38 116 GLU A CA 1
ATOM 927 C C . GLU A 1 116 ? 11.405 9.060 -9.888 1.00 92.38 116 GLU A C 1
ATOM 929 O O . GLU A 1 116 ? 10.538 9.344 -9.060 1.00 92.38 116 GLU A O 1
ATOM 934 N N . HIS A 1 117 ? 11.096 8.403 -11.010 1.00 90.81 117 HIS A N 1
ATOM 935 C CA . HIS A 1 117 ? 9.739 7.942 -11.303 1.00 90.81 117 HIS A CA 1
ATOM 936 C C . HIS A 1 117 ? 9.371 6.748 -10.423 1.00 90.81 117 HIS A C 1
ATOM 938 O O . HIS A 1 117 ? 8.237 6.656 -9.950 1.00 90.81 117 HIS A O 1
ATOM 944 N N . PHE A 1 118 ? 10.318 5.835 -10.196 1.00 90.12 118 PHE A N 1
ATOM 945 C CA . PHE A 1 118 ? 10.121 4.693 -9.309 1.00 90.12 118 PHE A CA 1
ATOM 946 C C . PHE A 1 118 ? 9.993 5.139 -7.853 1.00 90.12 118 PHE A C 1
ATOM 948 O O . PHE A 1 118 ? 9.076 4.677 -7.173 1.00 90.12 118 PHE A O 1
ATOM 955 N N . ASP A 1 119 ? 10.797 6.110 -7.423 1.00 91.69 119 ASP A N 1
ATOM 956 C CA . ASP A 1 119 ? 10.706 6.727 -6.100 1.00 91.69 119 ASP A CA 1
ATOM 957 C C . ASP A 1 119 ? 9.351 7.403 -5.890 1.00 91.69 119 ASP A C 1
ATOM 959 O O . ASP A 1 119 ? 8.703 7.192 -4.864 1.00 91.69 119 ASP A O 1
ATOM 963 N N . PHE A 1 120 ? 8.868 8.159 -6.881 1.00 91.44 120 PHE A N 1
ATOM 964 C CA . PHE A 1 120 ? 7.550 8.788 -6.815 1.00 91.44 120 PHE A CA 1
ATOM 965 C C . PHE A 1 120 ? 6.424 7.751 -6.679 1.00 91.44 120 PHE A C 1
ATOM 967 O O . PHE A 1 120 ? 5.503 7.917 -5.873 1.00 91.44 120 PHE A O 1
ATOM 974 N N . MET A 1 121 ? 6.505 6.650 -7.431 1.00 90.62 121 MET A N 1
ATOM 975 C CA . MET A 1 121 ? 5.535 5.558 -7.330 1.00 90.62 121 MET A CA 1
ATOM 976 C C . MET A 1 121 ? 5.611 4.858 -5.972 1.00 90.62 121 MET A C 1
ATOM 978 O O . MET A 1 121 ? 4.581 4.632 -5.336 1.00 90.62 121 MET A O 1
ATOM 982 N N . GLN A 1 122 ? 6.816 4.558 -5.490 1.00 90.25 122 GLN A N 1
ATOM 983 C CA . GLN A 1 122 ? 7.025 3.935 -4.188 1.00 90.25 122 GLN A CA 1
ATOM 984 C C . GLN A 1 122 ? 6.536 4.837 -3.052 1.00 90.25 122 GLN A C 1
ATOM 986 O O . GLN A 1 122 ? 5.888 4.345 -2.128 1.00 90.25 122 GLN A O 1
ATOM 991 N N . GLN A 1 123 ? 6.783 6.147 -3.125 1.00 92.12 123 GLN A N 1
ATOM 992 C CA . GLN A 1 123 ? 6.281 7.120 -2.158 1.00 92.12 123 GLN A CA 1
ATOM 993 C C . GLN A 1 123 ? 4.751 7.074 -2.086 1.00 92.12 123 GLN A C 1
ATOM 995 O O . GLN A 1 123 ? 4.189 7.050 -0.989 1.00 92.12 123 GLN A O 1
ATOM 1000 N N . TRP A 1 124 ? 4.076 7.013 -3.235 1.00 91.19 124 TRP A N 1
ATOM 1001 C CA . TRP A 1 124 ? 2.621 6.906 -3.296 1.00 91.19 124 TRP A CA 1
ATOM 1002 C C . TRP A 1 124 ? 2.093 5.605 -2.700 1.00 91.19 124 TRP A C 1
ATOM 1004 O O . TRP A 1 124 ? 1.185 5.646 -1.867 1.00 91.19 124 TRP A O 1
ATOM 1014 N N . ILE A 1 125 ? 2.677 4.465 -3.075 1.00 92.62 125 ILE A N 1
ATOM 1015 C CA . ILE A 1 125 ? 2.252 3.166 -2.543 1.00 92.62 125 ILE A CA 1
ATOM 1016 C C . ILE A 1 125 ? 2.513 3.113 -1.034 1.00 92.62 125 ILE A C 1
ATOM 1018 O O . ILE A 1 125 ? 1.648 2.681 -0.276 1.00 92.62 125 ILE A O 1
ATOM 1022 N N . ARG A 1 126 ? 3.655 3.627 -0.564 1.00 92.81 126 ARG A N 1
ATOM 1023 C CA . ARG A 1 126 ? 3.985 3.687 0.864 1.00 92.81 126 ARG A CA 1
ATOM 1024 C C . ARG A 1 126 ? 3.029 4.598 1.631 1.00 92.81 126 ARG A C 1
ATOM 1026 O O . ARG A 1 126 ? 2.604 4.237 2.724 1.00 92.81 126 ARG A O 1
ATOM 1033 N N . ARG A 1 127 ? 2.642 5.739 1.054 1.00 91.94 127 ARG A N 1
ATOM 1034 C CA . ARG A 1 127 ? 1.638 6.635 1.643 1.00 91.94 127 ARG A CA 1
ATOM 1035 C C . ARG A 1 127 ? 0.271 5.963 1.731 1.00 91.94 127 ARG A C 1
ATOM 1037 O O . ARG A 1 127 ? -0.376 6.075 2.766 1.00 91.94 127 ARG A O 1
ATOM 1044 N N . PHE A 1 128 ? -0.143 5.247 0.686 1.00 93.19 128 PHE A N 1
ATOM 1045 C CA . PHE A 1 128 ? -1.357 4.435 0.727 1.00 93.19 128 PHE A CA 1
ATOM 1046 C C . PHE A 1 128 ? -1.267 3.393 1.850 1.00 93.19 128 PHE A C 1
ATOM 1048 O O . PHE A 1 128 ? -2.154 3.316 2.693 1.00 93.19 128 PHE A O 1
ATOM 1055 N N . CYS A 1 129 ? -0.170 2.640 1.923 1.00 92.81 129 CYS A N 1
ATOM 1056 C CA . CYS A 1 129 ? -0.004 1.601 2.935 1.00 92.81 129 CYS A CA 1
ATOM 1057 C C . CYS A 1 129 ? -0.070 2.177 4.355 1.00 92.81 129 CYS A C 1
ATOM 1059 O O . CYS A 1 129 ? -0.769 1.630 5.202 1.00 92.81 129 CYS A O 1
ATOM 1061 N N . LEU A 1 130 ? 0.547 3.337 4.594 1.00 91.94 130 LEU A N 1
ATOM 1062 C CA . LEU A 1 130 ? 0.495 4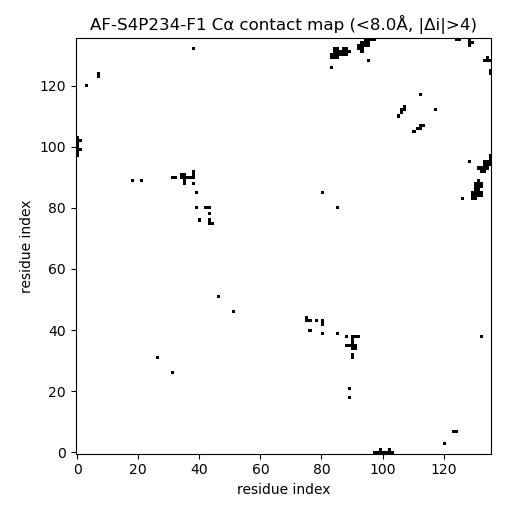.023 5.885 1.00 91.94 130 LEU A CA 1
ATOM 1063 C C . LEU A 1 130 ? -0.938 4.413 6.294 1.00 91.94 130 LEU A C 1
ATOM 1065 O O . LEU A 1 130 ? -1.316 4.238 7.450 1.00 91.94 130 LEU A O 1
ATOM 1069 N N . GLN A 1 131 ? -1.757 4.876 5.345 1.00 92.50 131 GLN A N 1
ATOM 1070 C CA . GLN A 1 131 ? -3.153 5.254 5.595 1.00 92.50 131 GLN A CA 1
ATOM 1071 C C . GLN A 1 131 ? -4.038 4.059 5.964 1.00 92.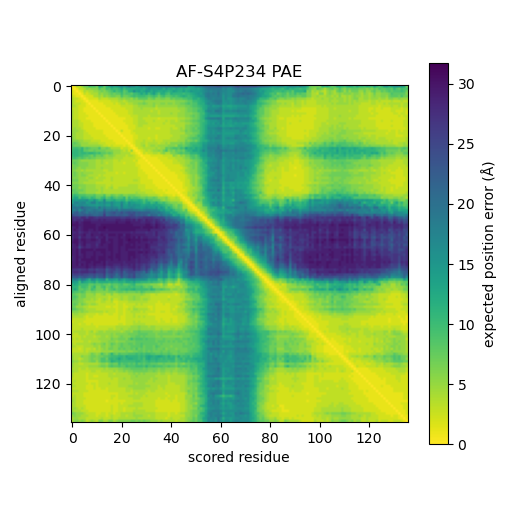50 131 GLN A C 1
ATOM 1073 O O . GLN A 1 131 ? -4.925 4.196 6.804 1.00 92.50 131 GLN A O 1
ATOM 1078 N N . TYR A 1 132 ? -3.804 2.901 5.345 1.00 92.19 132 TYR A N 1
ATOM 1079 C CA . TYR A 1 132 ? -4.578 1.677 5.587 1.00 92.19 132 TYR A CA 1
ATOM 1080 C C . TYR A 1 132 ? -3.983 0.786 6.684 1.00 92.19 132 TYR A C 1
ATOM 1082 O O . TYR A 1 132 ? -4.591 -0.214 7.056 1.00 92.19 132 TYR A O 1
ATOM 1090 N N . GLY A 1 133 ? -2.804 1.133 7.205 1.00 90.44 133 GLY A N 1
ATOM 1091 C CA . GLY A 1 133 ? -2.068 0.291 8.144 1.00 90.44 133 GLY A CA 1
ATOM 1092 C C . GLY A 1 133 ? -1.499 -0.980 7.508 1.00 90.44 133 GLY A C 1
ATOM 1093 O O . GLY A 1 133 ? -1.344 -1.985 8.198 1.00 90.44 133 GLY A O 1
ATOM 1094 N N . ALA A 1 134 ? -1.235 -0.949 6.202 1.00 92.19 134 ALA A N 1
ATOM 1095 C CA . ALA A 1 134 ? -0.742 -2.076 5.428 1.00 92.19 134 ALA A CA 1
ATOM 1096 C C . ALA A 1 134 ? 0.793 -2.134 5.379 1.00 92.19 134 ALA A C 1
ATOM 1098 O O . ALA A 1 134 ? 1.473 -1.110 5.474 1.00 92.19 134 ALA A O 1
ATOM 1099 N N . ALA A 1 135 ? 1.332 -3.332 5.153 1.00 90.06 135 ALA A N 1
ATOM 1100 C CA . ALA A 1 135 ? 2.724 -3.524 4.748 1.00 90.06 135 ALA A CA 1
ATOM 1101 C C . ALA A 1 135 ? 2.870 -3.436 3.218 1.00 90.06 135 ALA A C 1
ATOM 1103 O O . ALA A 1 135 ? 1.915 -3.731 2.497 1.00 90.06 135 ALA A O 1
ATOM 1104 N N . LEU A 1 136 ? 4.060 -3.053 2.744 1.00 88.44 136 LEU A N 1
ATOM 1105 C CA . LEU A 1 136 ? 4.458 -3.017 1.330 1.00 88.44 136 LEU A CA 1
ATOM 1106 C C . LEU 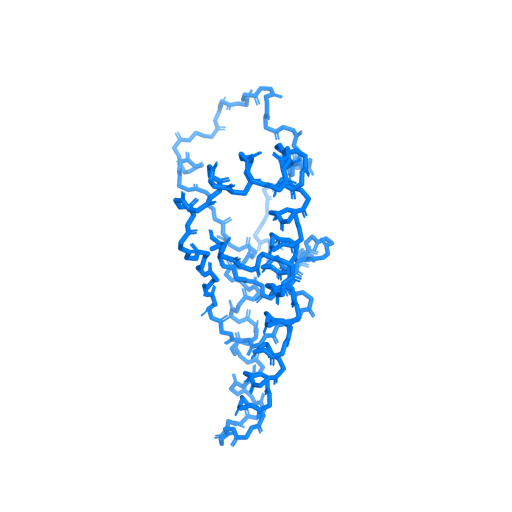A 1 136 ? 5.664 -3.928 1.093 1.00 88.44 136 LEU A C 1
ATOM 1108 O O . LEU A 1 136 ? 6.596 -3.835 1.924 1.00 88.44 136 LEU A O 1
#

Radius of gyration: 18.92 Å; Cα contacts (8 Å, |Δi|>4): 88; chains: 1; bounding box: 46×23×56 Å

Nearest PDB structures (foldseek):
  7z8f-assembly1_j  TM=9.653E-01  e=5.512E-07  Homo sapiens
  8pr1-assembly1_H  TM=7.581E-01  e=7.974E-07  Homo sapiens
  4w7g-assembly1_A  TM=8.097E-01  e=3.661E-03  Thermochaetoides thermophila DSM 1495

Secondary structure (DSSP, 8-state):
--SGGGHHHHHHHHHHHHHHHHHTS---HHHHHHHHHHHHHHHHT---TTGGG-SS---TT-TTT--------TTTTSSPPPTTSSSS--SS--B-----GGGHHHHHHHH---HHHHHHHHHHHHHHHHHHT-B-

pLDDT: mean 80.19, std 17.66, range [37.62, 96.19]

Foldseek 3Di:
DQCLVCPLVVVVVVVVVLLVVLVPDPDDPVNQVVLLLVLVVCQLPDDPVPPVPDPDDDDVPPPDPDPDDDDDDPPSSPDDDDPLAQQPERSDEAEDDDPDPVCVVVCCVPVVDDPVVVVVSVVSVVSVCRNHVYHD

InterPro domains:
  IPR008467 Dynein 1 light intermediate chain [PTHR12688] (1-136)
  IPR022780 Dynein family light intermediate chain [PF05783] (1-136)

Organism: NCBI:txid116150

Mean predicted aligned error: 10.15 Å

Sequence (136 aa):
MTTPWGVLDQLQSWASVLGDHIDKLDLTPEQRLQSKKQQVQKWQRYTEPGDELEPTASSPMKRSSRNLSDELDDDDEDNPLPEAVLTTNLGLDIVVVATKTDYMTTLEKEHDYRDEHFDFMQQWIRRFCLQYGAAL